Protein AF-A0A9P7G2X3-F1 (afdb_monomer_lite)

Secondary structure (DSSP, 8-state):
--HHHHHHHHHHHHHHHHHHHHHHHHHHSSS--HHHHHHHHHHHHHHHHHHHHH-GGGHHHHHHHHHHHHHHHHHHHTSHHHHHHHS--

Radius of gyration: 15.43 Å; chains: 1; bounding box: 41×23×41 Å

Foldseek 3Di:
DDPVVVVVVVLLVVLVVLVVVLVVVQVVPVHRQLLNNLVSLVVSLVVLVVCCVVDVVSVVVSVVVNVVSVVVNVVSVPDPSNVVRPPDD

Structure (mmCIF, N/CA/C/O backbone):
data_AF-A0A9P7G2X3-F1
#
_entry.id   AF-A0A9P7G2X3-F1
#
loop_
_atom_site.group_PDB
_atom_site.id
_atom_site.type_symbol
_atom_site.label_atom_id
_atom_site.label_alt_id
_atom_site.label_comp_id
_atom_site.label_asym_id
_atom_site.label_entity_id
_atom_site.label_seq_id
_atom_site.pdbx_PDB_ins_code
_atom_site.Cartn_x
_atom_site.Cartn_y
_atom_site.Cartn_z
_atom_site.occupancy
_atom_site.B_iso_or_equiv
_atom_site.auth_seq_id
_atom_site.auth_comp_id
_atom_site.auth_asym_id
_atom_site.auth_atom_id
_atom_site.pdbx_PDB_model_num
ATOM 1 N N . MET A 1 1 ? -22.150 13.188 13.661 1.00 65.25 1 MET A N 1
ATOM 2 C CA . MET A 1 1 ? -20.979 12.308 13.540 1.00 65.25 1 MET A CA 1
ATOM 3 C C . MET A 1 1 ? -20.624 11.831 14.934 1.00 65.25 1 MET A C 1
ATOM 5 O O . MET A 1 1 ? -20.499 12.659 15.830 1.00 65.25 1 MET A O 1
ATOM 9 N N . THR A 1 2 ? -20.607 10.525 15.147 1.00 92.88 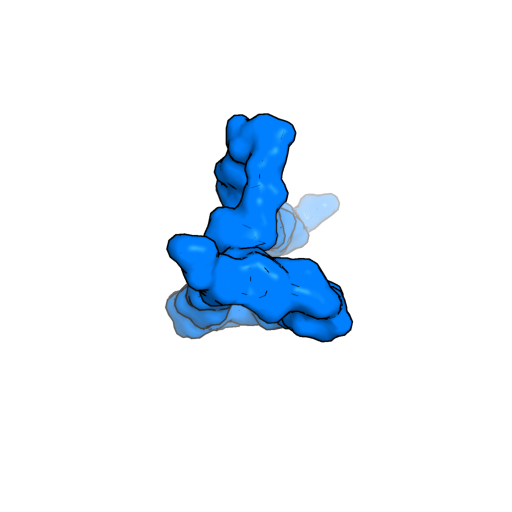2 THR A N 1
ATOM 10 C CA . THR A 1 2 ? -20.354 9.904 16.450 1.00 92.88 2 THR A CA 1
ATOM 11 C C . THR A 1 2 ? -18.848 9.713 16.675 1.00 92.88 2 THR A C 1
ATOM 13 O O . THR A 1 2 ? -18.086 9.698 15.707 1.00 92.88 2 THR A O 1
ATOM 16 N N . PRO A 1 3 ? -18.386 9.530 17.927 1.00 91.25 3 PRO A N 1
ATOM 17 C CA . PRO A 1 3 ? -16.976 9.239 18.204 1.00 91.25 3 PRO A CA 1
ATOM 18 C C . PRO A 1 3 ? -16.451 7.992 17.474 1.00 91.25 3 PRO A C 1
ATOM 20 O O . PRO A 1 3 ? -15.305 7.969 17.038 1.00 91.25 3 PRO A O 1
ATOM 23 N N . ALA A 1 4 ? -17.299 6.976 17.289 1.00 87.88 4 ALA A N 1
ATOM 24 C CA . ALA A 1 4 ? -16.943 5.754 16.568 1.00 87.88 4 ALA A CA 1
ATOM 25 C C . ALA A 1 4 ?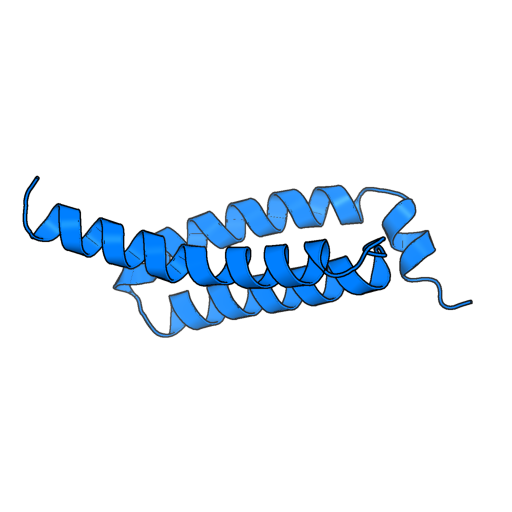 -16.746 5.998 15.062 1.00 87.88 4 ALA A C 1
ATOM 27 O O . ALA A 1 4 ? -15.806 5.476 14.469 1.00 87.88 4 ALA A O 1
ATOM 28 N N . GLU A 1 5 ? -17.596 6.825 14.446 1.00 90.06 5 GLU A N 1
ATOM 29 C CA . GLU A 1 5 ? -17.434 7.232 13.042 1.00 90.06 5 GLU A CA 1
ATOM 30 C C . GLU A 1 5 ? -16.149 8.042 12.839 1.00 90.06 5 GLU A C 1
ATOM 32 O O . GLU A 1 5 ? -15.472 7.874 11.828 1.00 90.06 5 GLU A O 1
ATOM 37 N N . TRP A 1 6 ? -15.791 8.890 13.808 1.00 93.25 6 TRP A N 1
ATOM 38 C CA . TRP A 1 6 ? -14.556 9.668 13.752 1.00 93.25 6 TRP A CA 1
ATOM 39 C C . TRP A 1 6 ? -13.309 8.786 13.842 1.00 93.25 6 TRP A C 1
ATOM 41 O O . TRP A 1 6 ? -12.433 8.882 12.989 1.00 93.25 6 TRP A O 1
ATOM 51 N N . SER A 1 7 ? -13.281 7.854 14.797 1.00 90.38 7 SER A N 1
ATOM 52 C CA . SER A 1 7 ? -12.195 6.874 14.914 1.00 90.38 7 SER A CA 1
ATOM 53 C C . SER A 1 7 ? -12.047 6.030 13.642 1.00 90.38 7 SER A C 1
ATOM 55 O O . SER A 1 7 ? -10.935 5.801 13.177 1.00 90.38 7 SER A O 1
ATOM 57 N N . ARG A 1 8 ? -13.160 5.640 13.004 1.00 89.81 8 ARG A N 1
ATOM 58 C CA . ARG A 1 8 ? -13.113 4.913 11.728 1.00 89.81 8 ARG A CA 1
ATOM 59 C C . ARG A 1 8 ? -12.541 5.755 10.582 1.00 89.81 8 ARG A C 1
ATOM 61 O O . ARG A 1 8 ? -11.884 5.206 9.701 1.00 89.81 8 ARG A O 1
ATOM 68 N N . LEU A 1 9 ? -12.787 7.065 10.564 1.00 92.38 9 LEU A N 1
ATOM 69 C CA . LEU A 1 9 ? -12.168 7.964 9.585 1.00 92.38 9 LEU A CA 1
ATOM 70 C C . LEU A 1 9 ? -10.666 8.107 9.827 1.00 92.38 9 LEU A C 1
ATOM 72 O O . LEU A 1 9 ? -9.910 8.108 8.861 1.00 92.38 9 LEU A O 1
ATOM 76 N N . GLU A 1 10 ? -10.231 8.184 11.083 1.00 93.06 10 GLU A N 1
ATOM 77 C CA . GLU A 1 10 ? -8.807 8.224 11.437 1.00 93.06 10 GLU A CA 1
ATOM 78 C C . GLU A 1 10 ? -8.080 6.960 10.963 1.00 93.06 10 GLU A C 1
ATOM 80 O O . GLU A 1 10 ? -7.030 7.066 10.329 1.00 93.06 10 GLU A O 1
ATOM 85 N N . ASP A 1 11 ? -8.687 5.785 11.149 1.00 91.94 11 ASP A N 1
ATOM 86 C CA . ASP A 1 11 ? -8.181 4.512 10.624 1.00 91.94 11 ASP A CA 1
ATOM 87 C C . ASP A 1 11 ? -8.027 4.537 9.092 1.00 91.94 11 ASP A C 1
ATOM 89 O O . ASP A 1 11 ? -7.004 4.116 8.546 1.00 91.94 11 ASP A O 1
ATOM 93 N N . ILE A 1 12 ? -9.032 5.057 8.378 1.00 90.62 12 ILE A N 1
ATOM 94 C CA . ILE A 1 12 ? -8.989 5.185 6.913 1.00 90.62 12 ILE A CA 1
ATOM 95 C C . ILE A 1 12 ? -7.875 6.146 6.491 1.00 90.62 12 ILE A C 1
ATOM 97 O O . ILE A 1 12 ? -7.097 5.823 5.595 1.00 90.62 12 ILE A O 1
ATOM 101 N N . VAL A 1 13 ? -7.779 7.315 7.127 1.00 92.62 13 VAL A N 1
ATOM 102 C CA . VAL A 1 13 ? -6.745 8.318 6.831 1.00 92.62 13 VAL A CA 1
ATOM 103 C C . VAL A 1 13 ? -5.354 7.740 7.069 1.00 92.62 13 VAL A C 1
ATOM 105 O O . VAL A 1 13 ? -4.467 7.925 6.236 1.00 92.62 13 VAL A O 1
ATOM 108 N N . PHE A 1 14 ? -5.174 6.996 8.159 1.00 92.19 14 PHE A N 1
ATOM 109 C CA . PHE A 1 14 ? -3.921 6.326 8.472 1.00 92.19 14 PHE A CA 1
ATOM 110 C C . PHE A 1 14 ? -3.517 5.335 7.373 1.00 92.19 14 PHE A C 1
ATOM 112 O O . PHE A 1 14 ? -2.408 5.421 6.843 1.00 92.19 14 PHE A O 1
ATOM 119 N N . VAL A 1 15 ? -4.431 4.448 6.959 1.00 90.88 15 VAL A N 1
ATOM 120 C CA . VAL A 1 15 ? -4.164 3.480 5.881 1.00 90.88 15 VAL A CA 1
ATOM 121 C C . VAL A 1 15 ? -3.886 4.185 4.548 1.00 90.88 15 VAL A C 1
ATOM 123 O O . VAL A 1 15 ? -2.992 3.768 3.812 1.00 90.88 15 VAL A O 1
ATOM 126 N N . LEU A 1 16 ? -4.591 5.280 4.242 1.00 90.25 16 LEU A N 1
ATOM 127 C CA . LEU A 1 16 ? -4.364 6.090 3.038 1.00 90.25 16 LEU A CA 1
ATOM 128 C C . LEU A 1 16 ? -3.027 6.851 3.045 1.00 90.25 16 LEU A C 1
ATOM 130 O O . LEU A 1 16 ? -2.563 7.268 1.982 1.00 90.25 16 LEU A O 1
ATOM 134 N N . GLY A 1 17 ? -2.361 6.976 4.194 1.00 90.19 17 GLY A N 1
ATOM 135 C CA . GLY A 1 17 ? -1.001 7.509 4.277 1.00 90.19 17 GLY A CA 1
ATOM 136 C C . GLY A 1 17 ? 0.024 6.664 3.509 1.00 90.19 17 GLY A C 1
ATOM 137 O O . GLY A 1 17 ? 0.945 7.216 2.905 1.00 90.19 17 GLY A O 1
ATOM 138 N N . LEU A 1 18 ? -0.170 5.341 3.454 1.00 86.12 18 LEU A N 1
ATOM 139 C CA . LEU A 1 18 ? 0.706 4.418 2.723 1.00 86.12 18 LEU A CA 1
ATOM 140 C C . LEU A 1 18 ? 0.726 4.681 1.202 1.00 86.12 18 LEU A C 1
ATOM 142 O O . LEU A 1 18 ? 1.802 4.963 0.667 1.00 86.12 18 LEU A O 1
ATOM 146 N N . PRO A 1 19 ? -0.414 4.650 0.476 1.00 84.69 19 PRO A N 1
ATOM 147 C CA . PRO A 1 19 ? -0.415 4.951 -0.953 1.00 84.69 19 PRO A CA 1
ATOM 148 C C . PRO A 1 19 ? -0.013 6.402 -1.234 1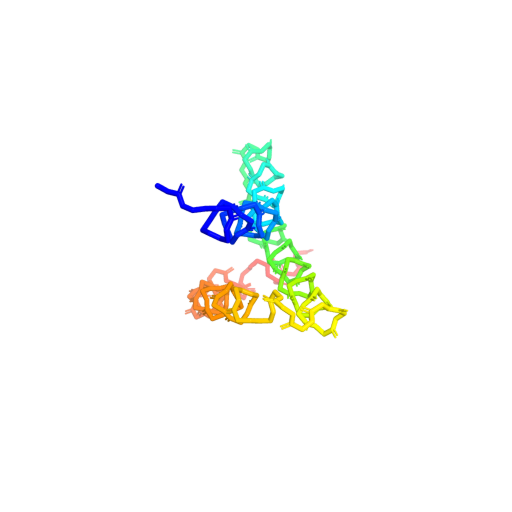.00 84.69 19 PRO A C 1
ATOM 150 O O . PRO A 1 19 ? 0.598 6.669 -2.267 1.00 84.69 19 PRO A O 1
ATOM 153 N N . HIS A 1 20 ? -0.297 7.337 -0.322 1.00 86.69 20 HIS A N 1
ATOM 154 C CA . HIS A 1 20 ? 0.109 8.731 -0.475 1.00 86.69 20 HIS A CA 1
ATOM 155 C C . HIS A 1 20 ? 1.638 8.899 -0.523 1.00 86.69 20 HIS A C 1
ATOM 157 O O . HIS A 1 20 ? 2.151 9.610 -1.387 1.00 86.69 20 HIS A O 1
ATOM 163 N N . ALA A 1 21 ? 2.381 8.206 0.344 1.00 86.25 21 ALA A N 1
ATOM 164 C CA . ALA A 1 21 ? 3.845 8.249 0.347 1.00 86.25 21 ALA A CA 1
ATOM 165 C C . ALA A 1 21 ? 4.455 7.711 -0.962 1.00 86.25 21 ALA A C 1
ATOM 167 O O . ALA A 1 21 ? 5.395 8.298 -1.511 1.00 86.25 21 ALA A O 1
ATOM 168 N N . VAL A 1 22 ? 3.879 6.636 -1.508 1.00 83.19 22 VAL A N 1
ATOM 169 C CA . VAL A 1 22 ? 4.277 6.105 -2.820 1.00 83.19 22 VAL A CA 1
ATOM 170 C C . VAL A 1 22 ? 3.968 7.104 -3.929 1.00 83.19 22 VAL A C 1
ATOM 172 O O . VAL A 1 22 ? 4.834 7.394 -4.750 1.00 83.19 22 VAL A O 1
ATOM 175 N N . GLN A 1 23 ? 2.776 7.703 -3.927 1.00 81.94 23 GLN A N 1
ATOM 176 C CA . GLN A 1 23 ? 2.406 8.723 -4.910 1.00 81.94 23 GLN A CA 1
ATOM 177 C C . GLN A 1 23 ? 3.343 9.933 -4.882 1.00 81.94 23 GLN A C 1
ATOM 179 O O . GLN A 1 23 ? 3.723 10.423 -5.942 1.00 81.94 23 GLN A O 1
ATOM 184 N N . ILE A 1 24 ? 3.742 10.409 -3.697 1.00 83.38 24 ILE A N 1
ATOM 185 C CA . ILE A 1 24 ? 4.720 11.498 -3.576 1.00 83.38 24 ILE A CA 1
ATOM 186 C C . ILE A 1 24 ? 6.040 11.093 -4.229 1.00 83.38 24 ILE A C 1
ATOM 188 O O . ILE A 1 24 ? 6.558 11.842 -5.053 1.00 83.38 24 ILE A O 1
ATOM 192 N N . THR A 1 25 ? 6.555 9.905 -3.907 1.00 80.75 25 THR A N 1
ATOM 193 C CA . THR A 1 25 ? 7.816 9.398 -4.471 1.00 80.75 25 THR A CA 1
ATOM 194 C C . THR A 1 25 ? 7.768 9.357 -6.000 1.00 80.75 25 THR A C 1
ATOM 196 O O . THR A 1 25 ? 8.666 9.877 -6.661 1.00 80.75 25 THR A O 1
ATOM 199 N N . LEU A 1 26 ? 6.682 8.829 -6.571 1.00 80.19 26 LEU A N 1
ATOM 200 C CA . LEU A 1 26 ? 6.506 8.743 -8.024 1.00 80.19 26 LEU A CA 1
ATOM 201 C C . LEU A 1 26 ? 6.313 10.106 -8.698 1.00 80.19 26 LEU A C 1
ATOM 203 O O . LEU A 1 26 ? 6.720 10.279 -9.840 1.00 80.19 26 LEU A O 1
ATOM 207 N N . ASN A 1 27 ? 5.712 11.076 -8.009 1.00 78.06 27 ASN A N 1
ATOM 208 C CA . ASN A 1 27 ? 5.532 12.430 -8.535 1.00 78.06 27 ASN A CA 1
ATOM 209 C C . ASN A 1 27 ? 6.815 13.276 -8.456 1.00 78.06 27 ASN A C 1
ATOM 211 O O . ASN A 1 27 ? 6.982 14.207 -9.243 1.00 78.06 27 ASN A O 1
ATOM 215 N N . VAL A 1 28 ? 7.709 12.986 -7.501 1.00 78.12 28 VAL A N 1
ATOM 216 C CA . VAL A 1 28 ? 9.038 13.619 -7.411 1.00 78.12 28 VAL A CA 1
ATOM 217 C C . VAL A 1 28 ? 9.943 13.137 -8.543 1.00 78.12 28 VAL A C 1
ATOM 219 O O . VAL A 1 28 ? 10.750 13.912 -9.065 1.00 78.12 28 VAL A O 1
ATOM 222 N N . GLU A 1 29 ? 9.790 11.885 -8.976 1.00 72.62 29 GLU A N 1
ATOM 223 C CA . GLU A 1 29 ? 10.390 11.429 -10.223 1.00 72.62 29 GLU A CA 1
ATOM 224 C C . GLU A 1 29 ? 9.743 12.177 -11.397 1.00 72.62 29 GLU A C 1
ATOM 226 O O . GLU A 1 29 ? 8.609 11.929 -11.781 1.00 72.62 29 GLU A O 1
ATOM 231 N N . LYS A 1 30 ? 10.480 13.116 -12.001 1.00 67.50 30 LYS A N 1
ATOM 232 C CA . LYS A 1 30 ? 10.001 13.948 -13.124 1.00 67.50 30 LYS A CA 1
ATOM 233 C C . LYS A 1 30 ? 9.488 13.121 -14.318 1.00 67.50 30 LYS A C 1
ATOM 235 O O . LYS A 1 30 ? 8.665 13.604 -15.092 1.00 67.50 30 LYS A O 1
ATOM 240 N N . THR A 1 31 ? 9.981 11.888 -14.434 1.00 67.44 31 THR A N 1
ATOM 241 C CA . THR A 1 31 ? 9.510 10.857 -15.359 1.00 67.44 31 THR A CA 1
ATOM 242 C C . THR A 1 31 ? 9.596 9.511 -14.634 1.00 67.44 31 THR A C 1
ATOM 244 O O . THR A 1 31 ? 10.650 8.872 -14.696 1.00 67.44 31 THR A O 1
ATOM 247 N N . PRO A 1 32 ? 8.547 9.079 -13.915 1.00 64.12 32 PRO A N 1
ATOM 248 C CA . PRO A 1 32 ? 8.594 7.801 -13.230 1.00 64.12 32 PRO A CA 1
ATOM 249 C C . PRO A 1 32 ? 8.709 6.703 -14.284 1.00 64.12 32 PRO A C 1
ATOM 251 O O . PRO A 1 32 ? 7.891 6.598 -15.204 1.00 64.12 32 PRO A O 1
ATOM 254 N N . THR A 1 33 ? 9.782 5.925 -14.204 1.00 71.19 33 THR A N 1
ATOM 255 C CA . THR A 1 33 ? 9.980 4.800 -15.117 1.00 71.19 33 THR A CA 1
ATOM 256 C 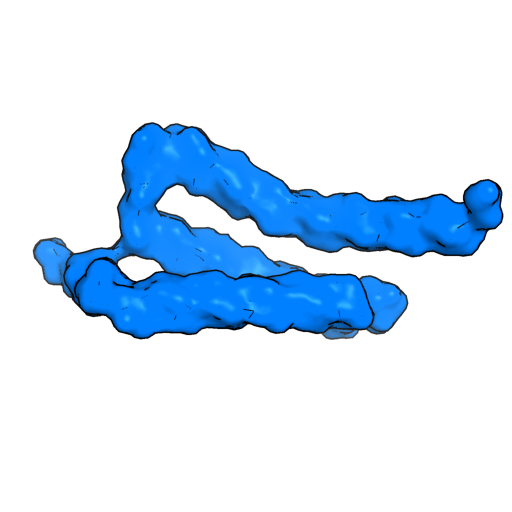C . THR A 1 33 ? 9.192 3.610 -14.597 1.00 71.19 33 THR A C 1
ATOM 258 O O . THR A 1 33 ? 9.042 3.432 -13.392 1.00 71.19 33 THR A O 1
ATOM 261 N N . LEU A 1 34 ? 8.706 2.741 -15.480 1.00 67.88 34 LEU A N 1
ATOM 262 C CA . LEU A 1 34 ? 8.050 1.508 -15.032 1.00 67.88 34 LEU A CA 1
ATOM 263 C C . LEU A 1 34 ? 8.943 0.699 -14.068 1.00 67.88 34 LEU A C 1
ATOM 265 O O . LEU A 1 34 ? 8.432 0.140 -13.102 1.00 67.88 34 LEU A O 1
ATOM 269 N N . GLY A 1 35 ? 10.265 0.719 -14.274 1.00 69.81 35 GLY A N 1
ATOM 270 C CA . GLY A 1 35 ? 11.236 0.067 -13.394 1.00 69.81 35 GLY A CA 1
ATOM 271 C C . GLY A 1 35 ? 11.291 0.630 -11.967 1.00 69.81 35 GLY A C 1
ATOM 272 O O . GLY A 1 35 ? 11.629 -0.117 -11.056 1.00 69.81 35 GLY A O 1
ATOM 273 N N . SER A 1 36 ? 10.932 1.900 -11.744 1.00 74.50 36 SER A N 1
ATOM 274 C CA . SER A 1 36 ? 10.810 2.494 -10.402 1.00 74.50 36 SER A CA 1
ATOM 275 C C . SER A 1 36 ? 9.389 2.391 -9.839 1.00 74.50 36 SER A C 1
ATOM 277 O O . SER A 1 36 ? 9.220 2.229 -8.633 1.00 74.50 36 SER A O 1
ATOM 279 N N . VAL A 1 37 ? 8.359 2.398 -10.690 1.00 78.75 37 VAL A N 1
ATOM 280 C CA . VAL A 1 37 ? 6.947 2.292 -10.274 1.00 78.75 37 VAL A CA 1
ATOM 281 C C . VAL A 1 37 ? 6.605 0.910 -9.717 1.00 78.75 37 VAL A C 1
ATOM 283 O O . VAL A 1 37 ? 5.924 0.819 -8.697 1.00 78.75 37 VAL A O 1
ATOM 286 N N . ILE A 1 38 ? 7.066 -0.166 -10.364 1.00 80.06 38 ILE A N 1
ATOM 287 C CA . ILE A 1 38 ? 6.718 -1.544 -9.980 1.00 80.06 38 ILE A CA 1
ATOM 288 C C . ILE A 1 38 ? 7.213 -1.882 -8.561 1.00 80.06 38 ILE A C 1
ATOM 290 O O . ILE A 1 38 ? 6.375 -2.258 -7.740 1.00 80.06 38 ILE A O 1
ATOM 294 N N . PRO A 1 39 ? 8.499 -1.670 -8.205 1.00 83.00 39 PRO A N 1
ATOM 295 C CA . PRO A 1 39 ? 8.980 -1.955 -6.852 1.00 83.00 39 PRO A CA 1
ATOM 296 C C . PRO A 1 39 ? 8.278 -1.123 -5.773 1.00 83.00 39 PRO A C 1
ATOM 298 O O . PRO A 1 39 ? 8.049 -1.602 -4.666 1.00 83.00 39 PRO A O 1
ATOM 301 N N . GLN A 1 40 ? 7.910 0.123 -6.087 1.00 83.31 40 GLN A N 1
ATOM 302 C CA . GLN A 1 40 ? 7.180 0.991 -5.159 1.00 83.31 40 GLN A CA 1
ATOM 303 C C . GLN A 1 40 ? 5.753 0.484 -4.914 1.00 83.31 40 GLN A C 1
ATOM 305 O O . GLN A 1 40 ? 5.268 0.514 -3.783 1.00 83.31 40 GLN A O 1
ATOM 310 N N . PHE A 1 41 ? 5.089 -0.029 -5.953 1.00 83.06 41 PHE A N 1
ATOM 311 C CA . PHE A 1 41 ? 3.787 -0.679 -5.816 1.00 83.06 41 PHE A CA 1
ATOM 312 C C . PHE A 1 41 ? 3.868 -1.975 -5.005 1.00 83.06 41 PHE A C 1
ATOM 314 O O . PHE A 1 41 ? 3.018 -2.192 -4.144 1.00 83.06 41 PHE A O 1
ATOM 321 N N . GLU A 1 42 ? 4.883 -2.808 -5.240 1.00 86.56 42 GLU A N 1
ATOM 322 C CA . GLU A 1 42 ? 5.105 -4.046 -4.480 1.00 86.56 42 GLU A CA 1
ATOM 323 C C . GLU A 1 42 ? 5.344 -3.750 -2.997 1.00 86.56 42 GLU A C 1
ATOM 325 O O . GLU A 1 42 ? 4.675 -4.330 -2.143 1.00 86.56 42 GLU A O 1
ATOM 330 N N . LEU A 1 43 ? 6.204 -2.773 -2.685 1.00 88.00 43 LEU A N 1
ATOM 331 C CA . LEU A 1 43 ? 6.461 -2.333 -1.311 1.00 88.00 43 LEU A CA 1
ATOM 332 C C . LEU A 1 43 ? 5.184 -1.843 -0.613 1.00 88.00 43 LEU A C 1
ATOM 334 O O . LEU A 1 43 ? 4.933 -2.173 0.549 1.00 88.00 43 LEU A O 1
ATOM 338 N N . PHE A 1 44 ? 4.354 -1.077 -1.319 1.00 87.69 44 PHE A N 1
ATOM 339 C CA . PHE A 1 44 ? 3.058 -0.632 -0.812 1.00 87.69 44 PHE A CA 1
ATOM 340 C C . PHE A 1 44 ? 2.098 -1.799 -0.545 1.00 87.69 44 PHE A C 1
ATOM 342 O O . PHE A 1 44 ? 1.460 -1.829 0.509 1.00 87.69 44 PHE A O 1
ATOM 349 N N . MET A 1 45 ? 2.014 -2.770 -1.457 1.00 91.19 45 MET A N 1
ATOM 350 C CA . MET A 1 45 ? 1.173 -3.956 -1.281 1.00 91.19 45 MET A CA 1
ATOM 351 C C . MET A 1 45 ? 1.612 -4.777 -0.066 1.00 91.19 45 MET A C 1
ATOM 353 O O . MET A 1 45 ? 0.777 -5.101 0.777 1.00 91.19 45 MET A O 1
ATOM 357 N N . THR A 1 46 ? 2.916 -5.027 0.084 1.00 93.19 46 THR A N 1
ATOM 358 C CA . THR A 1 46 ? 3.472 -5.702 1.266 1.00 93.19 46 THR A CA 1
ATOM 359 C C . THR A 1 46 ? 3.156 -4.938 2.551 1.00 93.19 46 THR A C 1
ATOM 361 O O . THR A 1 46 ? 2.718 -5.541 3.527 1.00 93.19 46 THR A O 1
ATOM 364 N N . SER A 1 47 ? 3.283 -3.607 2.539 1.00 92.25 47 SER A N 1
ATOM 365 C CA . SER A 1 47 ? 2.991 -2.773 3.713 1.00 92.25 47 SER A CA 1
ATOM 366 C C . SER A 1 47 ? 1.525 -2.877 4.154 1.00 92.25 47 SER A C 1
ATOM 368 O O . SER A 1 47 ? 1.240 -2.941 5.349 1.00 92.25 47 SER A O 1
ATOM 370 N N . LEU A 1 48 ? 0.579 -2.931 3.207 1.00 92.44 48 LEU A N 1
ATOM 371 C CA . LEU A 1 48 ? -0.839 -3.142 3.520 1.00 92.44 48 LEU A CA 1
ATOM 372 C C . LEU A 1 48 ? -1.111 -4.540 4.081 1.00 92.44 48 LEU A C 1
ATOM 374 O O . LEU A 1 48 ? -1.893 -4.679 5.022 1.00 92.44 48 LEU A O 1
ATOM 378 N N . GLU A 1 49 ? -0.476 -5.571 3.523 1.00 93.88 49 GLU A N 1
ATOM 379 C CA . GLU A 1 49 ? -0.621 -6.944 4.013 1.00 93.88 49 GLU A CA 1
ATOM 380 C C . GLU A 1 49 ? -0.092 -7.102 5.440 1.00 93.88 49 GLU A C 1
ATOM 382 O O . GLU A 1 49 ? -0.737 -7.739 6.275 1.00 93.88 49 GLU A O 1
ATOM 387 N N . GLU A 1 50 ? 1.077 -6.532 5.731 1.00 94.50 50 GLU A N 1
ATOM 388 C CA . GLU A 1 50 ? 1.672 -6.548 7.067 1.00 94.50 50 GLU A CA 1
ATOM 389 C C . GLU A 1 50 ? 0.814 -5.772 8.066 1.00 94.50 50 GLU A C 1
ATOM 391 O O . GLU A 1 50 ? 0.546 -6.277 9.158 1.00 94.50 50 GLU A O 1
ATOM 396 N N . LEU A 1 51 ? 0.302 -4.601 7.673 1.00 93.31 51 LEU A N 1
ATOM 397 C CA . LEU A 1 51 ? -0.580 -3.800 8.518 1.00 93.31 51 LEU A CA 1
ATOM 398 C C . LEU A 1 51 ? -1.886 -4.537 8.850 1.00 93.31 51 LEU A C 1
ATOM 400 O O . LEU A 1 51 ? -2.290 -4.584 10.011 1.00 93.31 51 LEU A O 1
ATOM 404 N N . GLY A 1 52 ? -2.520 -5.171 7.861 1.00 93.00 52 GLY A N 1
ATOM 405 C CA . GLY A 1 52 ? -3.745 -5.948 8.070 1.00 93.00 52 GLY A CA 1
ATOM 406 C C . GLY A 1 52 ? -3.537 -7.191 8.942 1.00 93.00 52 GLY A C 1
ATOM 407 O O . GLY A 1 52 ? -4.432 -7.574 9.697 1.00 93.00 52 GLY A O 1
ATOM 408 N N . LYS A 1 53 ? -2.348 -7.813 8.878 1.00 93.50 53 LYS A N 1
ATOM 409 C CA . LYS A 1 53 ? -1.955 -8.932 9.756 1.00 93.50 53 LYS A CA 1
ATOM 410 C C . LYS A 1 53 ? -1.690 -8.466 11.188 1.00 93.50 53 LYS A C 1
ATOM 412 O O . LYS A 1 53 ? -2.108 -9.135 12.129 1.00 93.50 53 LYS A O 1
ATOM 417 N N . ALA A 1 54 ? -0.996 -7.341 11.350 1.00 94.00 54 ALA A N 1
ATOM 418 C CA . ALA A 1 54 ? -0.624 -6.802 12.654 1.00 94.00 54 ALA A CA 1
ATOM 419 C C . ALA A 1 54 ? -1.810 -6.160 13.390 1.00 94.00 54 ALA A C 1
ATOM 421 O O . ALA A 1 54 ? -1.830 -6.129 14.619 1.00 94.00 54 ALA A O 1
ATOM 422 N N . THR A 1 55 ? -2.796 -5.631 12.661 1.00 92.44 55 THR A N 1
ATOM 423 C CA . THR A 1 55 ? -3.910 -4.872 13.241 1.00 92.44 55 THR A CA 1
ATOM 424 C C . THR A 1 55 ? -5.256 -5.333 12.666 1.00 92.44 55 THR A C 1
ATOM 426 O O . THR A 1 55 ? -5.735 -4.776 11.676 1.00 92.44 55 THR A O 1
ATOM 429 N N . PRO A 1 56 ? -5.925 -6.320 13.302 1.00 90.75 56 PRO A N 1
ATOM 430 C CA . PRO A 1 56 ? -7.173 -6.896 12.794 1.00 90.75 56 PRO A CA 1
ATOM 431 C C . PRO A 1 56 ? -8.316 -5.894 12.565 1.00 90.75 56 PRO A C 1
ATOM 433 O O . PRO A 1 56 ? -9.133 -6.109 11.673 1.00 90.75 56 PRO A O 1
ATOM 436 N N . SER A 1 57 ? -8.377 -4.788 13.321 1.00 89.50 57 SER A N 1
ATOM 437 C CA . SER A 1 57 ? -9.388 -3.729 13.135 1.00 89.50 57 SER A CA 1
ATOM 438 C C . SER A 1 57 ? -9.238 -2.973 11.810 1.00 89.50 57 SER A C 1
ATOM 440 O O . SER A 1 57 ? -10.229 -2.492 11.255 1.00 89.50 57 SER A O 1
ATOM 442 N N . LEU A 1 58 ? -8.014 -2.909 11.278 1.00 92.25 58 LEU A N 1
ATOM 443 C CA . LEU A 1 58 ? -7.702 -2.278 9.997 1.00 92.25 58 LEU A CA 1
ATOM 444 C C . LEU A 1 58 ? -7.819 -3.250 8.825 1.00 92.25 58 LEU A C 1
ATOM 446 O O . LEU A 1 58 ? -7.830 -2.802 7.680 1.00 92.25 58 LEU A O 1
ATOM 450 N N . LYS A 1 59 ? -7.952 -4.558 9.091 1.00 92.25 5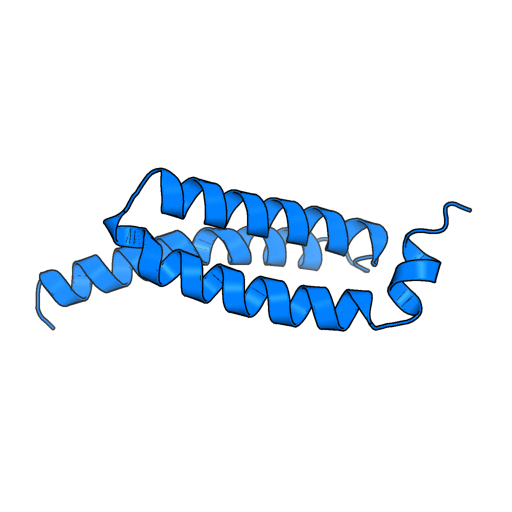9 LYS A N 1
ATOM 451 C CA . LYS A 1 59 ? -7.894 -5.606 8.068 1.00 92.25 59 LYS A CA 1
ATOM 452 C C . LYS A 1 59 ? -8.876 -5.369 6.920 1.00 92.25 59 LYS A C 1
ATOM 454 O O . LYS A 1 59 ? -8.513 -5.498 5.759 1.00 92.25 59 LYS A O 1
ATOM 459 N N . GLU A 1 60 ? -10.107 -4.980 7.236 1.00 93.06 60 GLU A N 1
ATOM 460 C CA . GLU A 1 60 ? -11.123 -4.678 6.223 1.00 93.06 60 GLU A CA 1
ATOM 461 C C . GLU A 1 60 ? -10.684 -3.536 5.291 1.00 93.06 60 GLU A C 1
ATOM 463 O O . GLU A 1 60 ? -10.836 -3.624 4.074 1.00 93.06 60 GLU A O 1
ATOM 468 N N . ILE A 1 61 ? -10.085 -2.480 5.849 1.00 92.50 61 ILE A N 1
ATOM 469 C CA . ILE A 1 61 ? -9.613 -1.316 5.089 1.00 92.50 61 ILE A CA 1
ATOM 470 C C . ILE A 1 61 ? -8.388 -1.705 4.250 1.00 92.50 61 ILE A C 1
ATOM 472 O O . ILE A 1 61 ? -8.310 -1.359 3.069 1.00 92.50 61 ILE A O 1
ATOM 476 N N . THR A 1 62 ? -7.448 -2.457 4.828 1.00 93.69 62 THR A N 1
ATOM 477 C CA . THR A 1 62 ? -6.249 -2.919 4.116 1.00 93.69 62 THR A CA 1
ATOM 478 C C . THR A 1 62 ? -6.588 -3.906 3.003 1.00 93.69 62 THR A C 1
ATOM 480 O O . THR A 1 62 ? -6.005 -3.807 1.930 1.00 93.69 62 THR A O 1
ATOM 483 N N . ASP A 1 63 ? -7.565 -4.797 3.199 1.00 93.94 63 ASP A N 1
ATOM 484 C CA . ASP A 1 63 ? -8.023 -5.747 2.177 1.00 93.94 63 ASP A CA 1
ATOM 485 C C . ASP A 1 63 ? -8.612 -5.009 0.962 1.00 93.94 63 ASP A C 1
ATOM 487 O O . ASP A 1 63 ? -8.321 -5.355 -0.186 1.00 93.94 63 ASP A O 1
ATOM 491 N N . VAL A 1 64 ? -9.390 -3.943 1.194 1.00 93.00 64 VAL A N 1
ATOM 492 C CA . VAL A 1 64 ? -9.877 -3.064 0.117 1.00 93.00 64 VAL A CA 1
ATOM 493 C C . VAL A 1 64 ? -8.708 -2.371 -0.586 1.00 93.00 64 VAL A C 1
ATOM 495 O O . VAL A 1 64 ? -8.683 -2.308 -1.817 1.00 93.00 64 VAL A O 1
ATOM 498 N N . GLY A 1 65 ? -7.721 -1.882 0.168 1.00 91.19 65 GLY A N 1
ATOM 499 C CA . GLY A 1 65 ? -6.499 -1.299 -0.387 1.00 91.19 65 GLY A CA 1
ATOM 500 C C . GLY A 1 65 ? -5.746 -2.272 -1.299 1.00 91.19 65 GLY A C 1
ATOM 501 O O . GLY A 1 65 ? -5.409 -1.913 -2.428 1.00 91.19 65 GLY A O 1
ATOM 502 N N . ILE A 1 66 ? -5.562 -3.517 -0.852 1.00 92.44 66 ILE A N 1
ATOM 503 C CA . ILE A 1 66 ? -4.910 -4.593 -1.611 1.00 92.44 66 ILE A CA 1
ATOM 504 C C . ILE A 1 66 ? -5.703 -4.905 -2.880 1.00 92.44 66 ILE A C 1
ATOM 506 O O . ILE A 1 66 ? -5.116 -4.955 -3.956 1.00 92.44 66 ILE A O 1
ATOM 510 N N . LEU A 1 67 ? -7.032 -5.029 -2.799 1.00 93.06 67 LEU A N 1
ATOM 511 C CA . LEU A 1 67 ? -7.885 -5.268 -3.968 1.00 93.06 67 LEU A CA 1
ATOM 512 C C . LEU A 1 67 ? -7.649 -4.225 -5.074 1.00 93.06 67 LEU A C 1
ATOM 514 O O . LEU A 1 67 ? -7.519 -4.566 -6.254 1.00 93.06 67 LEU A O 1
ATOM 518 N N . TRP A 1 68 ? -7.580 -2.945 -4.701 1.00 89.44 68 TRP A N 1
ATOM 519 C CA . TRP A 1 68 ? -7.289 -1.869 -5.646 1.00 89.44 68 TRP A CA 1
ATOM 520 C C . TRP A 1 68 ? -5.847 -1.910 -6.147 1.00 89.44 68 TRP A C 1
ATOM 522 O O . TRP A 1 68 ? -5.627 -1.763 -7.351 1.00 89.44 68 TRP A O 1
ATOM 532 N N . ALA A 1 69 ? -4.883 -2.140 -5.256 1.00 88.12 69 ALA A N 1
ATOM 533 C CA . ALA A 1 69 ? -3.472 -2.256 -5.603 1.00 88.12 69 ALA A CA 1
ATOM 534 C C . ALA A 1 69 ? -3.240 -3.362 -6.641 1.00 88.12 69 ALA A C 1
ATOM 536 O O . ALA A 1 69 ? -2.667 -3.098 -7.697 1.00 88.12 69 ALA A O 1
ATOM 537 N N . THR A 1 70 ? -3.794 -4.555 -6.411 1.00 89.25 70 THR A N 1
ATOM 538 C CA . THR A 1 70 ? -3.747 -5.687 -7.342 1.00 89.25 70 THR A CA 1
ATOM 539 C C . THR A 1 70 ? -4.374 -5.328 -8.682 1.00 89.25 70 THR A C 1
ATOM 541 O O . THR A 1 70 ? -3.783 -5.588 -9.724 1.00 89.25 70 THR A O 1
ATOM 544 N N . LYS A 1 71 ? -5.538 -4.666 -8.695 1.00 87.94 71 LYS A N 1
ATOM 545 C CA . LYS A 1 71 ? -6.188 -4.246 -9.946 1.00 87.94 71 LYS A CA 1
ATOM 546 C C . LYS A 1 71 ? -5.303 -3.314 -10.779 1.00 87.94 71 LYS A C 1
ATOM 548 O O . LYS A 1 71 ? -5.280 -3.440 -12.004 1.00 87.94 71 LYS A O 1
ATOM 553 N N . TYR A 1 72 ? -4.606 -2.368 -10.149 1.00 82.69 72 TYR A N 1
ATOM 554 C CA . TYR A 1 72 ? -3.685 -1.473 -10.853 1.00 82.69 72 TYR A CA 1
ATOM 555 C C . TYR A 1 72 ? -2.406 -2.191 -11.279 1.00 82.69 72 TYR A C 1
ATOM 557 O O . TYR A 1 72 ? -1.996 -2.043 -12.429 1.00 82.69 72 TYR A O 1
ATOM 565 N N . TYR A 1 73 ? -1.842 -3.029 -10.410 1.00 83.50 73 TYR A N 1
ATOM 566 C CA . TYR A 1 73 ? -0.675 -3.848 -10.721 1.00 83.50 73 TYR A CA 1
ATOM 567 C C . TYR A 1 73 ? -0.931 -4.753 -11.929 1.00 83.50 73 TYR A C 1
ATOM 569 O O . TYR A 1 73 ? -0.200 -4.687 -12.910 1.00 83.50 73 TYR A O 1
ATOM 577 N N . SER A 1 74 ? -2.044 -5.494 -11.945 1.00 83.19 74 SER A N 1
ATOM 578 C CA . SER A 1 74 ? -2.419 -6.349 -13.076 1.00 83.19 74 SER A CA 1
ATOM 579 C C . SER A 1 74 ? -2.610 -5.569 -14.378 1.00 83.19 74 SER A C 1
ATOM 581 O O . SER A 1 74 ? -2.385 -6.113 -15.453 1.00 83.19 74 SER A O 1
ATOM 583 N N . ARG A 1 75 ? -3.029 -4.299 -14.337 1.00 81.62 75 ARG A N 1
ATOM 584 C CA . ARG A 1 75 ? -3.120 -3.467 -15.552 1.00 81.62 75 ARG A CA 1
ATOM 585 C C . ARG A 1 75 ? -1.744 -3.069 -16.081 1.00 81.62 75 ARG A C 1
ATOM 587 O O . ARG A 1 75 ? -1.580 -2.992 -17.295 1.00 81.62 75 ARG A O 1
ATOM 594 N N . MET A 1 76 ? -0.789 -2.815 -15.189 1.00 75.88 76 MET A N 1
ATOM 595 C CA . MET A 1 76 ? 0.597 -2.528 -15.561 1.00 75.88 76 MET A CA 1
ATOM 596 C C . MET A 1 76 ? 1.282 -3.782 -16.113 1.00 75.88 76 MET A C 1
ATOM 598 O O . MET A 1 76 ? 1.874 -3.713 -17.188 1.00 75.88 76 MET A O 1
ATOM 602 N N . ASP A 1 77 ? 1.113 -4.922 -15.442 1.00 74.69 77 ASP A N 1
ATOM 603 C CA . ASP A 1 77 ? 1.659 -6.229 -15.831 1.00 74.69 77 ASP A CA 1
ATOM 604 C C . ASP A 1 77 ? 1.129 -6.713 -17.195 1.00 74.69 77 ASP A C 1
ATOM 606 O O . ASP A 1 77 ? 1.893 -7.104 -18.073 1.00 74.69 77 ASP A O 1
ATOM 610 N N . ASN A 1 78 ? -0.176 -6.557 -17.455 1.00 72.25 78 ASN A N 1
ATOM 611 C CA . ASN A 1 78 ? -0.781 -6.907 -18.750 1.00 72.25 78 ASN A CA 1
ATOM 612 C C . ASN A 1 78 ? -0.381 -5.971 -19.909 1.00 72.25 78 ASN A C 1
ATOM 614 O O . ASN A 1 78 ? -0.800 -6.178 -21.052 1.00 72.25 78 ASN A O 1
ATOM 618 N N . SER A 1 79 ? 0.404 -4.924 -19.650 1.00 72.62 79 SER A N 1
ATOM 619 C CA . SER A 1 79 ? 0.943 -4.070 -20.702 1.00 72.62 79 SER A CA 1
ATOM 620 C C . SER A 1 79 ? 2.306 -4.597 -21.162 1.00 72.62 79 SER A C 1
ATOM 622 O O . SER A 1 79 ? 3.170 -4.931 -20.356 1.00 72.62 79 SER A O 1
ATOM 624 N N . ARG A 1 80 ? 2.573 -4.592 -22.478 1.00 66.00 80 ARG A N 1
ATOM 625 C CA . ARG A 1 80 ? 3.917 -4.918 -23.014 1.00 66.00 80 ARG A CA 1
ATOM 626 C C . ARG A 1 80 ? 5.020 -4.001 -22.463 1.00 66.00 80 ARG A C 1
ATOM 628 O O . ARG A 1 80 ? 6.197 -4.325 -22.584 1.00 66.00 80 ARG A O 1
ATOM 635 N N . ALA A 1 81 ? 4.641 -2.870 -21.867 1.00 63.94 81 ALA A N 1
ATOM 636 C CA . ALA A 1 81 ? 5.552 -1.939 -21.225 1.00 63.94 81 ALA A CA 1
ATOM 637 C C . ALA A 1 81 ? 6.226 -2.541 -19.980 1.00 63.94 81 ALA A C 1
ATOM 639 O O . ALA A 1 81 ? 7.364 -2.181 -19.704 1.00 63.94 81 ALA A O 1
ATOM 640 N N . TYR A 1 82 ? 5.589 -3.495 -19.287 1.00 64.62 82 TYR A N 1
ATOM 641 C CA . TYR A 1 82 ? 6.198 -4.217 -18.164 1.00 64.62 82 TYR A CA 1
ATOM 642 C C . TYR A 1 82 ? 7.428 -5.020 -18.608 1.00 64.62 82 TYR A C 1
ATOM 644 O O . TYR A 1 82 ? 8.525 -4.816 -18.095 1.00 64.62 82 TYR A O 1
ATOM 652 N N . ALA A 1 83 ? 7.276 -5.868 -19.632 1.00 62.12 83 ALA A N 1
ATOM 653 C CA . ALA A 1 83 ? 8.378 -6.674 -20.161 1.00 62.12 83 ALA A CA 1
ATOM 654 C C . ALA A 1 83 ? 9.534 -5.802 -20.682 1.00 62.12 83 ALA A C 1
ATOM 656 O O . ALA A 1 83 ? 10.698 -6.121 -20.457 1.00 62.12 83 ALA A O 1
ATOM 657 N N . VAL A 1 84 ? 9.216 -4.675 -21.329 1.00 63.62 84 VAL A N 1
ATOM 658 C CA . VAL A 1 84 ? 10.215 -3.708 -21.812 1.00 63.62 84 VAL A CA 1
ATOM 659 C C . VAL A 1 84 ? 10.924 -2.992 -20.658 1.00 63.62 84 VAL A C 1
ATOM 661 O O . VAL A 1 84 ? 12.116 -2.734 -20.755 1.00 63.62 84 VAL A O 1
ATOM 664 N N . ALA A 1 85 ? 10.226 -2.694 -19.562 1.00 62.47 85 ALA A N 1
ATOM 665 C CA . ALA A 1 85 ? 10.802 -2.018 -18.402 1.00 62.47 85 ALA A CA 1
ATOM 666 C C . ALA A 1 85 ? 11.652 -2.926 -17.503 1.00 62.47 85 ALA A C 1
ATOM 668 O O . ALA A 1 85 ? 12.584 -2.448 -16.862 1.00 62.47 85 ALA A O 1
ATOM 669 N N . MET A 1 86 ? 11.324 -4.220 -17.451 1.00 64.75 86 MET A N 1
ATOM 670 C CA . MET A 1 86 ? 12.052 -5.223 -16.666 1.00 64.75 86 MET A CA 1
ATOM 671 C C . MET A 1 86 ? 13.219 -5.852 -17.438 1.00 64.75 86 MET A C 1
ATOM 673 O O . MET A 1 86 ? 14.123 -6.431 -16.830 1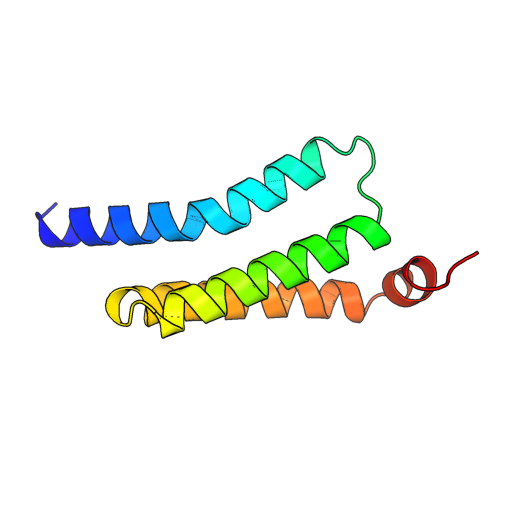.00 64.75 86 MET A O 1
ATOM 677 N N . CYS A 1 87 ? 13.236 -5.726 -18.769 1.00 59.50 87 CYS A N 1
ATOM 678 C CA . CYS A 1 87 ? 14.410 -6.041 -19.571 1.00 59.50 87 CYS A CA 1
ATOM 679 C C . CYS A 1 87 ? 15.514 -5.026 -19.249 1.00 59.50 87 CYS A C 1
ATOM 681 O O . CYS A 1 87 ? 15.469 -3.877 -19.680 1.00 59.50 87 CYS A O 1
ATOM 683 N N . LYS A 1 88 ? 16.519 -5.458 -18.483 1.00 52.88 88 LYS A N 1
ATOM 684 C CA . LYS A 1 88 ? 17.760 -4.700 -18.322 1.00 52.88 88 LYS A CA 1
ATOM 685 C C . LYS A 1 88 ? 18.409 -4.540 -19.700 1.00 52.88 88 LYS A C 1
ATOM 687 O O . LYS A 1 88 ? 18.701 -5.550 -20.341 1.00 52.88 88 LYS A O 1
ATOM 692 N N . CYS A 1 89 ? 18.600 -3.299 -20.141 1.00 46.88 89 CYS A N 1
ATOM 693 C CA . CYS A 1 89 ? 19.614 -2.988 -21.148 1.00 46.88 89 CYS A CA 1
ATOM 694 C C . CYS A 1 89 ? 21.009 -3.265 -20.579 1.00 46.88 89 CYS A C 1
ATOM 696 O O . CYS A 1 89 ? 21.202 -3.022 -19.363 1.00 46.88 89 CYS A O 1
#

Sequence (89 aa):
MTPAEWSRLEDIVFVLGLPHAVQITLNVEKTPTLGSVIPQFELFMTSLEELGKATPSLKEITDVGILWATKYYSRMDNSRAYAVAMCKC

Organism: NCBI:txid117069

pLDDT: mean 82.91, std 11.19, range [46.88, 94.5]